Protein AF-A0A843JSG4-F1 (afdb_monomer_lite)

Structure (mmCIF, N/CA/C/O backbone):
data_AF-A0A843JSG4-F1
#
_entry.id   AF-A0A843JSG4-F1
#
loop_
_atom_site.group_PDB
_atom_site.id
_atom_site.type_symbol
_atom_site.label_atom_id
_atom_site.label_alt_id
_atom_site.label_comp_id
_atom_site.label_asym_id
_atom_site.label_entity_id
_atom_site.label_seq_id
_atom_site.pdbx_PDB_ins_code
_atom_site.Cartn_x
_atom_site.Cartn_y
_atom_site.Cartn_z
_atom_site.occupancy
_atom_site.B_iso_or_equiv
_atom_site.auth_seq_id
_atom_site.auth_comp_id
_atom_site.auth_asym_id
_atom_site.auth_atom_id
_atom_site.pdbx_PDB_model_num
ATOM 1 N N . ASN A 1 1 ? -14.364 -2.408 9.486 1.00 87.88 1 ASN A N 1
ATOM 2 C CA . ASN A 1 1 ? -15.100 -3.251 10.463 1.00 87.88 1 ASN A CA 1
ATOM 3 C C . ASN A 1 1 ? -14.179 -4.152 11.276 1.00 87.88 1 ASN A C 1
ATOM 5 O O . ASN A 1 1 ? -14.191 -4.016 12.490 1.00 87.88 1 ASN A O 1
ATOM 9 N N . ARG A 1 2 ? -13.337 -4.998 10.660 1.00 94.56 2 ARG A N 1
ATOM 10 C CA . ARG A 1 2 ? -12.428 -5.898 11.400 1.00 94.56 2 ARG A CA 1
ATOM 11 C C . ARG A 1 2 ? -11.537 -5.178 12.419 1.00 94.56 2 ARG A C 1
ATOM 13 O O . ARG A 1 2 ? -11.583 -5.525 13.589 1.00 94.56 2 ARG A O 1
ATOM 20 N N . LEU A 1 3 ? -10.823 -4.133 11.994 1.00 94.75 3 LEU A N 1
ATOM 21 C CA . LEU A 1 3 ? -9.970 -3.338 12.887 1.00 94.75 3 LEU A CA 1
ATOM 22 C C . LEU A 1 3 ? -10.734 -2.616 13.992 1.00 94.75 3 LEU A C 1
ATOM 24 O O . LEU A 1 3 ? -10.137 -2.314 15.008 1.00 94.75 3 LEU A O 1
ATOM 28 N N . ILE A 1 4 ? -12.030 -2.341 13.810 1.00 93.25 4 ILE A N 1
ATOM 29 C CA . ILE A 1 4 ? -12.865 -1.686 14.827 1.00 93.25 4 ILE A CA 1
ATOM 30 C C . ILE A 1 4 ? -13.202 -2.679 15.939 1.00 93.25 4 ILE A C 1
ATOM 32 O O . ILE A 1 4 ? -13.090 -2.327 17.108 1.00 93.25 4 ILE A O 1
ATOM 36 N N . GLN A 1 5 ? -13.560 -3.909 15.566 1.00 93.06 5 GLN A N 1
ATOM 37 C CA . GLN A 1 5 ? -13.905 -4.993 16.490 1.00 93.06 5 GLN A CA 1
ATOM 38 C C . GLN A 1 5 ? -12.673 -5.596 17.174 1.00 93.06 5 GLN A C 1
ATOM 40 O O . GLN A 1 5 ? -12.735 -5.956 18.341 1.00 93.06 5 GLN A O 1
ATOM 45 N N . ASN A 1 6 ? -11.561 -5.713 16.447 1.00 93.88 6 ASN A N 1
ATOM 46 C CA . ASN A 1 6 ? -10.300 -6.243 16.950 1.00 93.88 6 ASN A CA 1
ATOM 47 C C . ASN A 1 6 ? -9.134 -5.412 16.372 1.00 93.88 6 ASN A C 1
ATOM 49 O O . ASN A 1 6 ? -8.716 -5.676 15.238 1.00 93.88 6 ASN A O 1
ATOM 53 N N . PRO A 1 7 ? -8.635 -4.398 17.107 1.00 92.62 7 PRO A N 1
ATOM 54 C CA . PRO A 1 7 ? -7.538 -3.548 16.639 1.00 92.62 7 PRO A CA 1
ATOM 55 C C . PRO A 1 7 ? -6.229 -4.307 16.402 1.00 92.62 7 PRO A C 1
ATOM 57 O O . PRO A 1 7 ? -5.524 -4.000 15.448 1.00 92.62 7 PRO A O 1
ATOM 60 N N . GLU A 1 8 ? -5.954 -5.354 17.177 1.00 93.06 8 GLU A N 1
ATOM 61 C CA . GLU A 1 8 ? -4.739 -6.177 17.065 1.00 93.06 8 GLU A CA 1
ATOM 62 C C . GLU A 1 8 ? -4.847 -7.256 15.969 1.00 93.06 8 GLU A C 1
ATOM 64 O O . GLU A 1 8 ? -4.046 -8.194 15.880 1.00 93.06 8 GLU A O 1
ATOM 69 N N . SER A 1 9 ? -5.881 -7.183 15.124 1.00 95.19 9 SER A N 1
ATOM 70 C CA . SER A 1 9 ? -6.133 -8.212 14.129 1.00 95.19 9 SER A CA 1
ATOM 71 C C . SER A 1 9 ? -5.041 -8.250 13.063 1.00 95.19 9 SER A C 1
ATOM 73 O O . SER A 1 9 ? -5.006 -7.430 12.152 1.00 95.19 9 SER A O 1
ATOM 75 N N . ARG A 1 10 ? -4.271 -9.340 13.049 1.00 95.50 10 ARG A N 1
ATOM 76 C CA . ARG A 1 10 ? -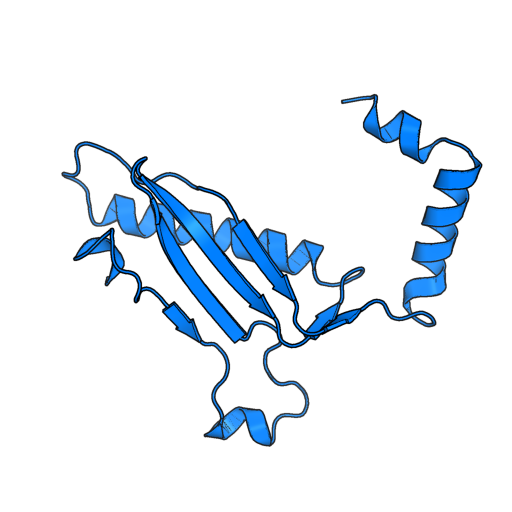3.352 -9.684 11.947 1.00 95.50 10 ARG A CA 1
ATOM 77 C C . ARG A 1 10 ? -4.053 -10.080 10.634 1.00 95.50 10 ARG A C 1
ATOM 79 O O . ARG A 1 10 ? -3.394 -10.470 9.683 1.00 95.50 10 ARG A O 1
ATOM 86 N N . ARG A 1 11 ? -5.391 -10.015 10.581 1.00 96.75 11 ARG A N 1
ATOM 87 C CA . ARG A 1 11 ? -6.234 -10.463 9.453 1.00 96.75 11 ARG A CA 1
ATOM 88 C C . ARG A 1 11 ? -6.974 -9.316 8.759 1.00 96.75 11 ARG A C 1
ATOM 90 O O . ARG A 1 11 ? -7.891 -9.566 7.978 1.00 96.75 11 ARG A O 1
ATOM 97 N N . ALA A 1 12 ? -6.648 -8.063 9.072 1.00 97.81 12 ALA A N 1
ATOM 98 C CA . ALA A 1 12 ? -7.155 -6.899 8.347 1.00 97.81 12 ALA A CA 1
ATOM 99 C C . ALA A 1 12 ? -6.404 -6.741 7.019 1.00 97.81 12 ALA A C 1
ATOM 101 O O . ALA A 1 12 ? -5.562 -5.867 6.861 1.00 97.81 12 ALA A O 1
ATOM 102 N N . ILE A 1 13 ? -6.701 -7.655 6.099 1.00 97.81 13 ILE A N 1
ATOM 103 C CA . ILE A 1 13 ? -6.060 -7.788 4.795 1.00 97.81 13 ILE A CA 1
ATOM 104 C C . ILE A 1 13 ? -7.127 -7.599 3.717 1.00 97.81 13 ILE A C 1
ATOM 106 O O . ILE A 1 13 ? -8.243 -8.105 3.853 1.00 97.81 13 ILE A O 1
ATOM 110 N N . SER A 1 14 ? -6.766 -6.889 2.656 1.00 97.38 14 SER A N 1
ATOM 111 C CA . SER A 1 14 ? -7.509 -6.799 1.405 1.00 97.38 14 SER A CA 1
ATOM 112 C C . SER A 1 14 ? -6.612 -7.255 0.265 1.00 97.38 14 SER A C 1
ATOM 114 O O . SER A 1 14 ? -5.420 -6.952 0.257 1.00 97.38 14 SER A O 1
ATOM 116 N N . ILE A 1 15 ? -7.194 -7.956 -0.700 1.00 97.62 15 ILE A N 1
ATOM 117 C CA . ILE A 1 15 ? -6.524 -8.345 -1.939 1.00 97.62 15 ILE A CA 1
ATOM 118 C C . ILE A 1 15 ? -7.241 -7.702 -3.116 1.00 97.62 15 ILE A C 1
ATOM 120 O O . ILE A 1 15 ? -8.454 -7.499 -3.075 1.00 97.62 15 ILE A O 1
ATOM 124 N N . THR A 1 16 ? -6.477 -7.362 -4.138 1.00 96.75 16 THR A N 1
ATOM 125 C CA . THR A 1 16 ? -6.973 -6.829 -5.415 1.00 96.75 16 THR A CA 1
ATOM 126 C C . THR A 1 16 ? -6.949 -7.890 -6.504 1.00 96.75 16 THR A C 1
ATOM 128 O O . THR A 1 16 ? -7.755 -7.815 -7.418 1.00 96.75 16 THR A O 1
ATOM 131 N N . TRP A 1 17 ? -6.061 -8.883 -6.389 1.00 94.56 17 TRP A N 1
ATOM 132 C CA . TRP A 1 17 ? -5.983 -10.001 -7.322 1.00 94.56 17 TRP A CA 1
ATOM 133 C C . TRP A 1 17 ? -7.198 -10.921 -7.190 1.00 94.56 17 TRP A C 1
ATOM 135 O O . TRP A 1 17 ? -7.435 -11.513 -6.131 1.00 94.56 17 TRP A O 1
ATOM 145 N N . PHE A 1 18 ? -7.928 -11.084 -8.285 1.00 95.50 18 PHE A N 1
ATOM 146 C CA . PHE A 1 18 ? -9.054 -11.988 -8.414 1.00 95.50 18 PHE A CA 1
ATOM 147 C C . PHE A 1 18 ? -8.804 -12.987 -9.557 1.00 95.50 18 PHE A C 1
ATOM 149 O O . PHE A 1 18 ? -9.100 -12.690 -10.714 1.00 95.50 18 PHE A O 1
ATOM 156 N N . PRO A 1 19 ? -8.310 -14.209 -9.256 1.00 94.19 19 PRO A N 1
ATOM 157 C CA . PRO A 1 19 ? -7.830 -15.152 -10.272 1.00 94.19 19 PRO A CA 1
ATOM 158 C C . PRO A 1 19 ? -8.823 -15.457 -11.398 1.00 94.19 19 PRO A C 1
ATOM 160 O O . PRO A 1 19 ? -8.421 -15.635 -12.540 1.00 94.19 19 PRO A O 1
ATOM 163 N N . VAL A 1 20 ? -10.121 -15.515 -11.082 1.00 95.25 20 VAL A N 1
ATOM 164 C CA . VAL A 1 20 ? -11.173 -15.849 -12.056 1.00 95.25 20 VAL A CA 1
ATOM 165 C C . VAL A 1 20 ? -11.282 -14.795 -13.164 1.00 95.25 20 VAL A C 1
ATOM 167 O O . VAL A 1 20 ? -11.677 -15.135 -14.273 1.00 95.25 20 VAL A O 1
ATOM 170 N N . GLN A 1 21 ? -10.937 -13.537 -12.877 1.00 92.88 21 GLN A N 1
ATOM 171 C CA . GLN A 1 21 ? -10.975 -12.435 -13.844 1.00 92.88 21 GLN A CA 1
ATOM 172 C C . GLN A 1 21 ? -9.578 -12.079 -14.359 1.00 92.88 21 GLN A C 1
ATOM 174 O O . GLN A 1 21 ? -9.384 -11.895 -15.557 1.00 92.88 21 GLN A O 1
ATOM 179 N N . ASP A 1 22 ? -8.594 -12.026 -13.465 1.00 95.38 22 ASP A N 1
ATOM 180 C CA . ASP A 1 22 ? -7.297 -11.419 -13.760 1.00 95.38 22 ASP A CA 1
ATOM 181 C C . ASP A 1 22 ? -6.341 -12.329 -14.543 1.00 95.38 22 ASP A C 1
ATOM 183 O O . ASP A 1 22 ? -5.387 -11.836 -15.139 1.00 95.38 22 ASP A O 1
ATOM 187 N N . ILE A 1 23 ? -6.578 -13.648 -14.587 1.00 94.12 23 ILE A N 1
ATOM 188 C CA . ILE A 1 23 ? -5.741 -14.582 -15.368 1.00 94.12 23 ILE A CA 1
ATOM 189 C C . ILE A 1 23 ? -5.803 -14.283 -16.871 1.00 94.12 23 ILE A C 1
ATOM 191 O O . ILE A 1 23 ? -4.827 -14.513 -17.581 1.00 94.12 23 ILE A O 1
ATOM 195 N N . THR A 1 24 ? -6.941 -13.791 -17.357 1.00 94.31 24 THR A N 1
ATOM 196 C CA . THR A 1 24 ? -7.158 -13.473 -18.775 1.00 94.31 24 THR A CA 1
ATOM 197 C C . THR A 1 24 ? -7.130 -11.974 -19.056 1.00 94.31 24 THR A C 1
ATOM 199 O O . THR A 1 24 ? -7.435 -11.568 -20.172 1.00 94.31 24 THR A O 1
ATOM 202 N N . ALA A 1 25 ? -6.835 -11.148 -18.050 1.00 92.94 25 ALA A N 1
ATOM 203 C CA . ALA A 1 25 ? -6.773 -9.705 -18.214 1.00 92.94 25 ALA A CA 1
ATOM 204 C C . ALA A 1 25 ? -5.443 -9.296 -18.859 1.00 92.94 25 ALA A C 1
ATOM 206 O O . ALA A 1 25 ? -4.383 -9.764 -18.442 1.00 92.94 25 ALA A O 1
ATOM 207 N N . ASP A 1 26 ? -5.500 -8.374 -19.821 1.00 94.25 26 ASP A N 1
ATOM 208 C CA . ASP A 1 26 ? -4.298 -7.780 -20.421 1.00 94.25 26 ASP A CA 1
ATOM 209 C C . ASP A 1 26 ? -3.493 -6.987 -19.378 1.00 94.25 26 ASP A C 1
ATOM 211 O O . ASP A 1 26 ? -2.263 -7.032 -19.343 1.00 94.25 26 ASP A O 1
ATOM 215 N N . GLU A 1 27 ? -4.202 -6.306 -18.472 1.00 92.88 27 GLU A N 1
ATOM 216 C CA . GLU A 1 27 ? -3.625 -5.481 -17.411 1.00 92.88 27 GLU A CA 1
ATOM 217 C C . GLU A 1 27 ? -4.167 -5.889 -16.033 1.00 92.88 27 GLU A C 1
ATOM 219 O O . GLU A 1 27 ? -5.053 -5.236 -15.477 1.00 92.88 27 GLU A O 1
ATOM 224 N N . PRO A 1 28 ? -3.642 -6.972 -15.436 1.00 95.25 28 PRO A N 1
ATOM 225 C CA . PRO A 1 28 ? -4.026 -7.336 -14.084 1.00 95.25 28 PRO A CA 1
ATOM 226 C C . PRO A 1 28 ? -3.583 -6.275 -13.063 1.00 95.25 28 PRO A C 1
ATOM 228 O O . PRO A 1 28 ? -2.617 -5.544 -13.309 1.00 95.25 28 PRO A O 1
ATOM 231 N N . PRO A 1 29 ? -4.144 -6.242 -11.843 1.00 96.69 29 PRO A N 1
ATOM 232 C CA . PRO A 1 29 ? -3.760 -5.244 -10.848 1.00 96.69 29 PRO A CA 1
ATOM 233 C C . PRO A 1 29 ? -2.273 -5.364 -10.476 1.00 96.69 29 PRO A C 1
ATOM 235 O O . PRO A 1 29 ? -1.757 -6.466 -10.317 1.00 96.69 29 PRO A O 1
ATOM 238 N N . CYS A 1 30 ? -1.553 -4.245 -10.350 1.00 97.69 30 CYS A N 1
ATOM 239 C CA . CYS A 1 30 ? -0.141 -4.240 -9.930 1.00 97.69 30 CYS A CA 1
ATOM 240 C C . CYS A 1 30 ? 0.011 -4.357 -8.408 1.00 97.69 30 CYS A C 1
ATOM 242 O O . CYS A 1 30 ? 0.797 -5.173 -7.922 1.00 97.69 30 CYS A O 1
ATOM 244 N N . LEU A 1 31 ? -0.772 -3.581 -7.653 1.00 98.19 31 LEU A N 1
ATOM 245 C CA . LEU A 1 31 ? -0.995 -3.798 -6.222 1.00 98.19 31 LEU A CA 1
ATOM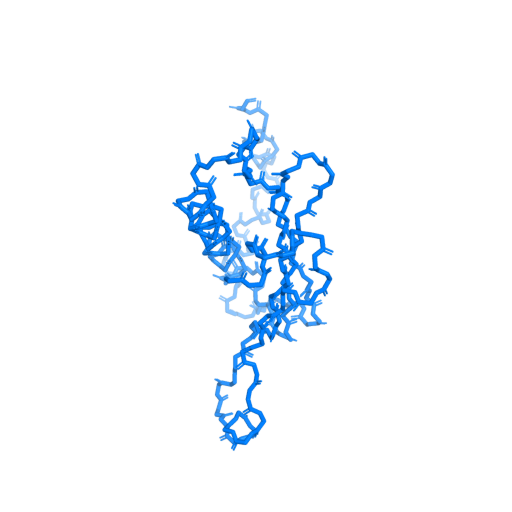 246 C C . LEU A 1 31 ? -1.720 -5.134 -6.064 1.00 98.19 31 LEU A C 1
ATOM 248 O O . LEU A 1 31 ? -2.623 -5.410 -6.845 1.00 98.19 31 LEU A O 1
ATOM 252 N N . GLN A 1 32 ? -1.321 -5.970 -5.112 1.00 97.88 32 GLN A N 1
ATOM 253 C CA . GLN A 1 32 ? -1.877 -7.314 -4.894 1.00 97.88 32 GLN A CA 1
ATOM 254 C C . GLN A 1 32 ? -2.536 -7.454 -3.531 1.00 97.88 32 GLN A C 1
ATOM 256 O O . GLN A 1 32 ? -3.591 -8.072 -3.401 1.00 97.88 32 GLN A O 1
ATOM 261 N N . LEU A 1 33 ? -1.889 -6.894 -2.511 1.00 98.06 33 LEU A N 1
ATOM 262 C CA . LEU A 1 33 ? -2.281 -7.048 -1.122 1.00 98.06 33 LEU A CA 1
ATOM 263 C C . LEU A 1 33 ? -2.076 -5.734 -0.385 1.00 98.06 33 LEU A C 1
ATOM 265 O O . LEU A 1 33 ? -1.056 -5.074 -0.563 1.00 98.06 33 LEU A O 1
ATOM 269 N N . VAL A 1 34 ? -3.036 -5.406 0.471 1.00 98.38 34 VAL A N 1
ATOM 270 C CA . VAL A 1 34 ? -2.961 -4.327 1.451 1.00 98.38 34 VAL A CA 1
ATOM 271 C C . VAL A 1 34 ? -3.301 -4.912 2.813 1.00 98.38 34 VAL A C 1
ATOM 273 O O . VAL A 1 34 ? -4.405 -5.417 3.018 1.00 98.38 34 VAL A O 1
ATOM 276 N N . GLN A 1 35 ? -2.372 -4.845 3.756 1.00 98.50 35 GLN A N 1
ATOM 277 C CA . GLN A 1 35 ? -2.593 -5.221 5.145 1.00 98.50 35 GLN A CA 1
ATOM 278 C C . GLN A 1 35 ? -2.529 -3.986 6.029 1.00 98.50 35 GLN A C 1
ATOM 280 O O . GLN A 1 35 ? -1.602 -3.187 5.947 1.00 98.50 35 GLN A O 1
ATOM 285 N N . CYS A 1 36 ? -3.507 -3.865 6.914 1.00 98.44 36 CYS A N 1
ATOM 286 C CA . CYS A 1 36 ? -3.553 -2.829 7.925 1.00 98.44 36 CYS A CA 1
ATOM 287 C C . CYS A 1 36 ? -3.224 -3.431 9.296 1.00 98.44 36 CYS A C 1
ATOM 289 O O . CYS A 1 36 ? -3.826 -4.434 9.688 1.00 98.44 36 CYS A O 1
ATOM 291 N N . VAL A 1 37 ? -2.322 -2.803 10.046 1.00 98.12 37 VAL A N 1
ATOM 292 C CA . VAL A 1 37 ? -1.943 -3.228 11.402 1.00 98.12 37 VAL 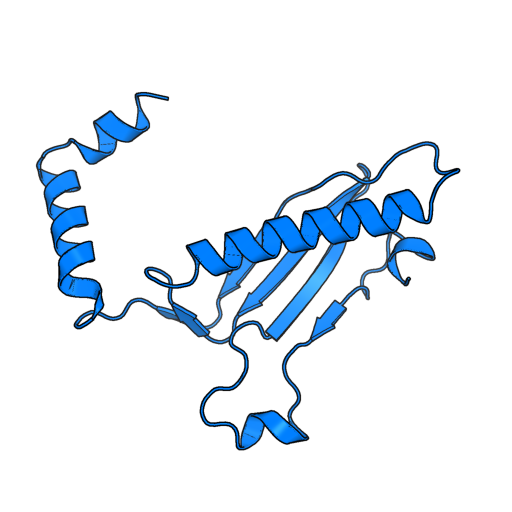A CA 1
ATOM 293 C C . VAL A 1 37 ? -1.959 -2.016 12.318 1.00 98.12 37 VAL A C 1
ATOM 295 O O . VAL A 1 37 ? -1.261 -1.048 12.047 1.00 98.12 37 VAL A O 1
ATOM 298 N N . ILE A 1 38 ? -2.732 -2.060 13.403 1.00 97.56 38 ILE A N 1
ATOM 299 C CA . ILE A 1 38 ? -2.631 -1.048 14.460 1.00 97.56 38 ILE A CA 1
ATOM 300 C C . ILE A 1 38 ? -1.569 -1.527 15.449 1.00 97.56 38 ILE A C 1
ATOM 302 O O . ILE A 1 38 ? -1.660 -2.654 15.938 1.00 97.56 38 ILE A O 1
ATOM 306 N N . ASP A 1 39 ? -0.546 -0.711 15.696 1.00 95.81 39 ASP A N 1
ATOM 307 C CA . ASP A 1 39 ? 0.483 -1.028 16.686 1.00 95.81 39 ASP A CA 1
ATOM 308 C C . ASP A 1 39 ? 0.059 -0.655 18.118 1.00 95.81 39 ASP A C 1
ATOM 310 O O . ASP A 1 39 ? -0.998 -0.073 18.362 1.00 95.81 39 ASP A O 1
ATOM 314 N N . LYS A 1 40 ? 0.916 -0.990 19.087 1.00 93.81 40 LYS A N 1
ATOM 315 C CA . LYS A 1 40 ? 0.693 -0.713 20.513 1.00 93.81 40 LYS A CA 1
ATOM 316 C C . LYS A 1 40 ? 0.600 0.779 20.869 1.00 93.81 40 LYS A C 1
ATOM 318 O O . LYS A 1 40 ? 0.193 1.092 21.977 1.00 93.81 40 LYS A O 1
ATOM 323 N N . ASN A 1 41 ? 1.005 1.673 19.965 1.00 94.50 41 ASN A N 1
ATOM 324 C CA . ASN A 1 41 ? 0.954 3.124 20.140 1.00 94.50 41 ASN A CA 1
ATOM 325 C C . ASN A 1 41 ? -0.257 3.736 19.406 1.00 94.50 41 ASN A C 1
ATOM 327 O O . ASN A 1 41 ? -0.296 4.942 19.185 1.00 94.50 41 ASN A O 1
ATOM 331 N N . ASN A 1 42 ? -1.230 2.914 18.992 1.00 95.12 42 ASN A N 1
ATOM 332 C CA . ASN A 1 42 ? -2.401 3.332 18.222 1.00 95.12 42 ASN A CA 1
ATOM 333 C C . ASN A 1 42 ? -2.066 3.953 16.853 1.00 95.12 42 ASN A C 1
ATOM 335 O O . ASN A 1 42 ? -2.834 4.755 16.318 1.00 95.12 42 ASN A O 1
ATOM 339 N N . HIS A 1 43 ? -0.969 3.533 16.221 1.00 97.44 43 HIS A N 1
ATOM 340 C CA . HIS A 1 43 ? -0.674 3.920 14.845 1.00 97.44 43 HIS A CA 1
ATOM 341 C C . HIS A 1 43 ? -1.174 2.862 13.861 1.00 97.44 43 HIS A C 1
ATOM 343 O O . HIS A 1 43 ? -0.820 1.687 13.962 1.00 97.44 43 HIS A O 1
ATOM 349 N N . LEU A 1 44 ? -1.981 3.269 12.879 1.00 98.25 44 LEU A N 1
ATOM 350 C CA . LEU A 1 44 ? -2.361 2.412 11.760 1.00 98.25 44 LEU A CA 1
ATOM 351 C C . LEU A 1 44 ? -1.214 2.361 10.755 1.00 98.25 44 LEU A C 1
ATOM 353 O O . LEU A 1 44 ? -0.980 3.336 10.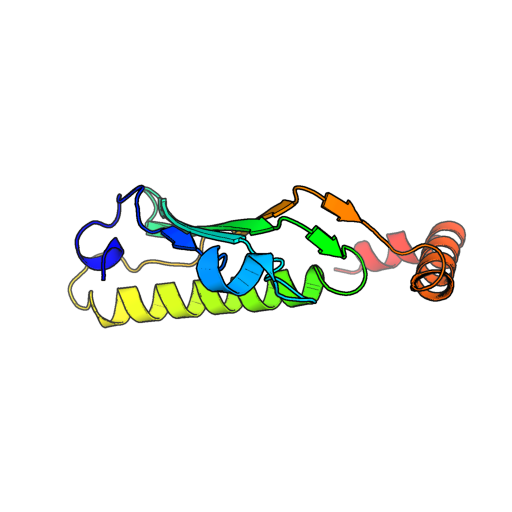049 1.00 98.25 44 LEU A O 1
ATOM 357 N N . ASN A 1 45 ? -0.555 1.220 10.648 1.00 98.56 45 ASN A N 1
ATOM 358 C CA . ASN A 1 45 ? 0.482 0.934 9.668 1.00 98.56 45 ASN A CA 1
ATOM 359 C C . ASN A 1 45 ? -0.113 0.202 8.458 1.00 98.56 45 ASN A C 1
ATOM 361 O O . ASN A 1 45 ? -1.043 -0.602 8.608 1.00 98.56 45 ASN A O 1
ATOM 365 N N . LEU A 1 46 ? 0.413 0.481 7.264 1.00 98.50 46 LEU A N 1
ATOM 366 C CA . LEU A 1 46 ? -0.053 -0.115 6.011 1.00 98.50 46 LEU A CA 1
ATOM 367 C C . LEU A 1 46 ? 1.090 -0.862 5.317 1.00 98.50 46 LEU A C 1
ATOM 369 O O . LEU A 1 46 ? 2.104 -0.253 4.995 1.00 98.50 46 LEU A O 1
ATOM 373 N N . ILE A 1 47 ? 0.907 -2.154 5.047 1.00 98.69 47 ILE A N 1
ATOM 374 C CA . ILE A 1 47 ? 1.831 -2.979 4.258 1.00 98.69 47 ILE A CA 1
ATOM 375 C C . ILE A 1 47 ? 1.172 -3.251 2.911 1.00 98.69 47 ILE A C 1
ATOM 377 O O . ILE A 1 47 ? 0.079 -3.816 2.860 1.00 98.69 47 ILE A O 1
ATOM 381 N N . CYS A 1 48 ? 1.829 -2.873 1.821 1.00 98.62 48 CYS A N 1
ATOM 382 C CA . CYS A 1 48 ? 1.317 -3.042 0.465 1.00 98.62 48 CYS A CA 1
ATOM 383 C C . CYS A 1 48 ? 2.279 -3.880 -0.373 1.00 98.62 48 CYS A C 1
ATOM 385 O O . CYS A 1 48 ? 3.464 -3.569 -0.431 1.00 98.62 48 CYS A O 1
ATOM 387 N N . VAL A 1 49 ? 1.782 -4.911 -1.057 1.00 98.62 49 VAL A N 1
ATOM 388 C CA . VAL A 1 49 ? 2.595 -5.775 -1.929 1.00 98.62 49 VAL A CA 1
ATOM 389 C C . VAL A 1 49 ? 2.238 -5.520 -3.385 1.00 98.62 49 VAL A C 1
ATOM 391 O O . VAL A 1 49 ? 1.074 -5.639 -3.763 1.00 98.62 49 VAL A O 1
ATOM 394 N N . PHE A 1 50 ? 3.240 -5.224 -4.207 1.00 98.62 50 PHE A N 1
ATOM 395 C CA . PHE A 1 50 ? 3.121 -5.036 -5.648 1.00 98.62 50 PHE A CA 1
ATOM 396 C C . PHE A 1 50 ? 3.804 -6.186 -6.394 1.00 98.62 50 PHE A C 1
ATOM 398 O O . PHE A 1 50 ? 4.978 -6.472 -6.150 1.00 98.62 50 PHE A O 1
ATOM 405 N N . ARG A 1 51 ? 3.105 -6.824 -7.344 1.00 97.62 51 ARG A N 1
ATOM 406 C CA . ARG A 1 51 ? 3.713 -7.843 -8.227 1.00 97.62 51 ARG A CA 1
ATOM 407 C C . ARG A 1 51 ? 4.659 -7.226 -9.258 1.00 97.62 51 ARG A C 1
ATOM 409 O O . ARG A 1 51 ? 5.659 -7.831 -9.621 1.00 97.62 51 ARG A O 1
ATOM 416 N N . SER A 1 52 ? 4.336 -6.015 -9.701 1.00 97.19 52 SER A N 1
ATOM 417 C CA . SER A 1 52 ? 5.058 -5.228 -10.695 1.00 97.19 52 SER A CA 1
ATOM 418 C C . SER A 1 52 ? 4.956 -3.765 -10.285 1.00 97.19 52 SER A C 1
ATOM 420 O O . SER A 1 52 ? 3.861 -3.301 -9.962 1.00 97.19 52 SER A O 1
ATOM 422 N N . ASN A 1 53 ? 6.083 -3.065 -10.213 1.00 97.62 53 ASN A N 1
ATOM 423 C CA . ASN A 1 53 ? 6.140 -1.697 -9.719 1.00 97.62 53 ASN A CA 1
ATOM 424 C C . ASN A 1 53 ? 7.112 -0.863 -10.559 1.00 97.62 53 ASN A C 1
ATOM 426 O O . ASN A 1 53 ? 8.331 -1.027 -10.471 1.00 97.62 53 ASN A O 1
ATOM 430 N N . ASP A 1 54 ? 6.538 0.011 -11.378 1.00 96.94 54 ASP A N 1
ATOM 431 C CA . ASP A 1 54 ? 7.261 1.018 -12.144 1.00 96.94 54 ASP A CA 1
ATOM 432 C C . ASP A 1 54 ? 7.736 2.120 -11.193 1.00 96.94 54 ASP A C 1
ATOM 434 O O . ASP A 1 54 ? 6.954 2.939 -10.701 1.00 96.94 54 ASP A O 1
ATOM 438 N N . MET A 1 55 ? 9.032 2.096 -10.902 1.00 96.25 55 MET A N 1
ATOM 439 C CA . MET A 1 55 ? 9.626 2.890 -9.835 1.00 96.25 55 MET A CA 1
ATOM 440 C C . MET A 1 55 ? 9.761 4.367 -10.186 1.00 96.25 55 MET A C 1
ATOM 442 O O . MET A 1 55 ? 9.768 5.192 -9.272 1.00 96.25 55 MET A O 1
ATOM 446 N N . LEU A 1 56 ? 9.870 4.706 -11.473 1.00 94.06 56 LEU A N 1
ATOM 447 C CA . LEU A 1 56 ? 10.096 6.088 -11.879 1.00 94.06 56 LEU A CA 1
ATOM 448 C C . LEU A 1 56 ? 8.783 6.827 -12.111 1.00 94.06 56 LEU A C 1
ATOM 450 O O . LEU A 1 56 ? 8.595 7.922 -11.583 1.00 94.06 56 LEU A O 1
ATOM 454 N N . SER A 1 57 ? 7.869 6.231 -12.874 1.00 92.88 57 SER A N 1
ATOM 455 C CA . SER A 1 57 ? 6.667 6.938 -13.320 1.00 92.88 57 SER A CA 1
ATOM 456 C C . SER A 1 57 ? 5.451 6.679 -12.431 1.00 92.88 57 SER A C 1
ATOM 458 O O . SER A 1 57 ? 4.596 7.555 -12.325 1.00 92.88 57 SER A O 1
ATOM 460 N N . ALA A 1 58 ? 5.361 5.518 -11.766 1.00 95.94 58 ALA A N 1
ATOM 461 C CA . ALA A 1 58 ? 4.141 5.118 -11.055 1.00 95.94 58 ALA A CA 1
ATOM 462 C C . ALA A 1 58 ? 4.283 5.065 -9.528 1.00 95.94 58 ALA A C 1
ATOM 464 O O . ALA A 1 58 ? 3.366 5.474 -8.813 1.00 95.94 58 ALA A O 1
ATOM 465 N N . TRP A 1 59 ? 5.408 4.574 -8.995 1.00 97.44 59 TRP A N 1
ATOM 466 C CA . TRP A 1 59 ? 5.543 4.289 -7.560 1.00 97.44 59 TRP A CA 1
ATOM 467 C C . TRP A 1 59 ? 5.244 5.503 -6.676 1.00 97.44 59 TRP A C 1
ATOM 469 O O . TRP A 1 59 ? 4.516 5.368 -5.694 1.00 97.44 59 TRP A O 1
ATOM 479 N N . GLY A 1 60 ? 5.727 6.694 -7.045 1.00 97.19 60 GLY A N 1
ATOM 480 C CA . GLY A 1 60 ? 5.463 7.916 -6.279 1.00 97.19 60 GLY A CA 1
ATOM 481 C C . GLY A 1 60 ? 3.969 8.245 -6.176 1.00 97.19 60 GLY A C 1
ATOM 482 O O . GLY A 1 60 ? 3.473 8.559 -5.093 1.00 97.19 60 GLY A O 1
ATOM 483 N N . GLN A 1 61 ? 3.228 8.109 -7.280 1.00 97.62 61 GLN A N 1
ATOM 484 C CA . GLN A 1 61 ? 1.777 8.323 -7.309 1.00 97.62 61 GLN A CA 1
ATOM 485 C C . GLN A 1 61 ? 1.038 7.244 -6.509 1.00 97.62 61 GLN A C 1
ATOM 487 O O . GLN A 1 61 ? 0.139 7.556 -5.725 1.00 97.62 61 GLN A O 1
ATOM 492 N N . ASN A 1 62 ? 1.464 5.985 -6.642 1.00 97.88 62 ASN A N 1
ATOM 493 C CA . ASN A 1 62 ? 0.911 4.864 -5.886 1.00 97.88 62 ASN A CA 1
ATOM 494 C C . ASN A 1 62 ? 1.110 5.051 -4.375 1.00 97.88 62 ASN A C 1
ATOM 496 O O . ASN A 1 62 ? 0.159 4.908 -3.608 1.00 97.88 62 ASN A O 1
ATOM 500 N N . ALA A 1 63 ? 2.316 5.420 -3.936 1.00 98.12 63 ALA A N 1
ATOM 501 C CA . ALA A 1 63 ? 2.626 5.674 -2.531 1.00 98.12 63 ALA A CA 1
ATOM 502 C C . ALA A 1 63 ? 1.801 6.844 -1.972 1.00 98.12 63 ALA A C 1
ATOM 504 O O . ALA A 1 63 ? 1.262 6.750 -0.869 1.00 98.12 63 ALA A O 1
ATOM 505 N N . TYR A 1 64 ? 1.629 7.914 -2.754 1.00 98.25 64 TYR A N 1
ATOM 506 C CA . TYR A 1 64 ? 0.771 9.038 -2.381 1.00 98.25 64 TYR A CA 1
ATOM 507 C C . TYR A 1 64 ? -0.692 8.609 -2.195 1.00 98.25 64 TYR A C 1
ATOM 509 O O . TYR A 1 64 ? -1.310 8.923 -1.176 1.00 98.25 64 TYR A O 1
ATOM 517 N N . GLY A 1 65 ? -1.238 7.840 -3.141 1.00 98.38 65 GLY A N 1
ATOM 518 C CA . GLY A 1 65 ? -2.594 7.297 -3.042 1.00 98.38 65 GLY A CA 1
ATOM 519 C C . GLY A 1 65 ? -2.776 6.390 -1.822 1.00 98.38 65 GLY A C 1
ATOM 520 O O . GLY A 1 65 ? -3.761 6.517 -1.094 1.00 98.38 65 GLY A O 1
ATOM 521 N N . LEU A 1 66 ? -1.798 5.526 -1.541 1.00 98.56 66 LEU A N 1
ATOM 522 C CA . LEU A 1 66 ? -1.808 4.642 -0.374 1.00 98.56 66 LEU A CA 1
ATOM 523 C C . LEU A 1 66 ? -1.738 5.409 0.954 1.00 98.56 66 LEU A C 1
ATOM 525 O O . LEU A 1 66 ? -2.435 5.041 1.899 1.00 98.56 66 LEU A O 1
ATOM 529 N N . ALA A 1 67 ? -0.971 6.498 1.027 1.00 98.38 67 ALA A N 1
ATOM 530 C CA . ALA A 1 67 ? -0.925 7.355 2.213 1.00 98.38 67 ALA A CA 1
ATOM 531 C C . ALA A 1 67 ? -2.286 8.023 2.492 1.00 98.38 67 ALA A C 1
ATOM 533 O O . ALA A 1 67 ? -2.730 8.104 3.642 1.00 98.38 67 ALA A O 1
ATOM 534 N N . HIS A 1 68 ? -3.001 8.449 1.446 1.00 98.50 68 HIS A N 1
ATOM 535 C CA . HIS A 1 68 ? -4.369 8.965 1.586 1.00 98.50 68 HIS A CA 1
ATOM 536 C C . HIS A 1 68 ? -5.375 7.877 1.948 1.00 98.50 68 HIS A C 1
ATOM 538 O O . HIS A 1 68 ? -6.242 8.106 2.790 1.00 98.50 68 HIS A O 1
ATOM 544 N N . LEU A 1 69 ? -5.235 6.673 1.389 1.00 98.44 69 LEU A N 1
ATOM 545 C CA . LEU A 1 69 ? -6.044 5.523 1.791 1.00 98.44 69 LEU A CA 1
ATOM 546 C C . LEU A 1 69 ? -5.847 5.203 3.280 1.00 98.44 69 LEU A C 1
ATOM 548 O O . LEU A 1 69 ? -6.822 5.013 4.004 1.00 98.44 69 LEU A O 1
ATOM 552 N N . GLN A 1 70 ? -4.603 5.194 3.758 1.00 98.50 70 GLN A N 1
ATOM 553 C CA . GLN A 1 70 ? -4.277 5.013 5.173 1.00 98.50 70 GLN A CA 1
ATOM 554 C C . GLN A 1 70 ? -4.956 6.085 6.035 1.00 98.50 70 GLN A C 1
ATOM 556 O O . GLN A 1 70 ? -5.583 5.752 7.042 1.00 98.50 70 GLN A O 1
ATOM 561 N N . LYS A 1 71 ? -4.895 7.358 5.612 1.00 98.31 71 LYS A N 1
ATOM 562 C CA . LYS A 1 71 ? -5.577 8.472 6.288 1.00 98.31 71 LYS A CA 1
ATOM 563 C C . LYS A 1 71 ? -7.074 8.213 6.410 1.00 98.31 71 LYS A C 1
ATOM 565 O O . LYS A 1 71 ? -7.629 8.266 7.506 1.00 98.31 71 LYS A O 1
ATOM 570 N N . PHE A 1 72 ? -7.701 7.880 5.286 1.00 98.25 72 PHE A N 1
ATOM 571 C CA . PHE A 1 72 ? -9.123 7.591 5.210 1.00 98.25 72 PHE A CA 1
ATOM 572 C C . PHE A 1 72 ? -9.510 6.443 6.151 1.00 98.25 72 PHE A C 1
ATOM 574 O O . PHE A 1 72 ? -10.483 6.552 6.895 1.00 98.25 72 PHE A O 1
ATOM 581 N N . ILE A 1 73 ? -8.732 5.357 6.192 1.00 97.56 73 ILE A N 1
ATOM 582 C CA . ILE A 1 73 ? -9.001 4.233 7.096 1.00 97.56 73 ILE A CA 1
ATOM 583 C C . ILE A 1 73 ? -8.913 4.675 8.567 1.00 97.56 73 I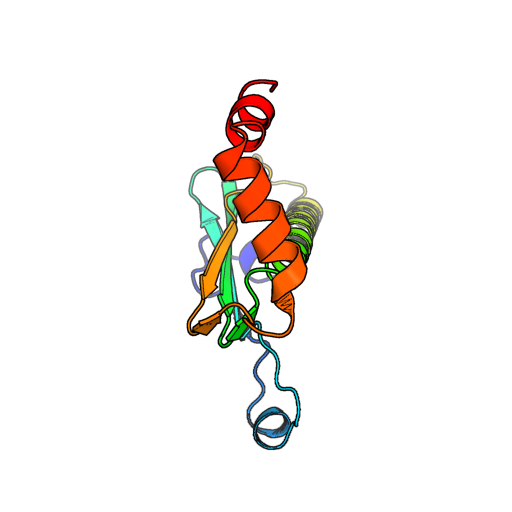LE A C 1
ATOM 585 O O . ILE A 1 73 ? -9.810 4.327 9.340 1.00 97.56 73 ILE A O 1
ATOM 589 N N . CYS A 1 74 ? -7.902 5.465 8.959 1.00 96.56 74 CYS A N 1
ATOM 590 C CA . CYS A 1 74 ? -7.810 6.028 10.315 1.00 96.56 74 CYS A CA 1
ATOM 591 C C . CYS A 1 74 ? -9.057 6.839 10.677 1.00 96.56 74 CYS A C 1
ATOM 593 O O . CYS A 1 74 ? -9.659 6.624 11.731 1.00 96.56 74 CYS A O 1
ATOM 595 N N . GLU A 1 75 ? -9.474 7.746 9.792 1.00 96.38 75 GLU A N 1
ATOM 596 C CA . GLU A 1 75 ? -10.662 8.580 9.985 1.00 96.38 75 GLU A CA 1
ATOM 597 C C . GLU A 1 75 ? -11.917 7.719 10.168 1.00 96.38 75 GLU A C 1
ATOM 599 O O . GLU A 1 75 ? -12.667 7.910 11.125 1.00 96.38 75 GLU A O 1
ATOM 604 N N . GLN A 1 76 ? -12.111 6.704 9.320 1.00 96.44 76 GLN A N 1
ATOM 605 C CA . GLN A 1 76 ? -13.251 5.791 9.420 1.00 96.44 76 GLN A CA 1
ATOM 606 C C . GLN A 1 76 ? -13.251 4.966 10.714 1.00 96.44 76 GLN A C 1
ATOM 608 O O . GLN A 1 76 ? -14.317 4.701 11.278 1.00 96.44 76 GLN A O 1
ATOM 613 N N . ILE A 1 77 ? -12.079 4.549 11.200 1.00 95.31 77 ILE A N 1
ATOM 614 C CA . ILE A 1 77 ? -11.953 3.844 12.482 1.00 95.31 77 ILE A CA 1
ATOM 615 C C . ILE A 1 77 ? -12.336 4.780 13.631 1.00 95.31 77 ILE A C 1
ATOM 617 O O . ILE A 1 77 ? -13.189 4.417 14.442 1.00 95.31 77 ILE A O 1
ATOM 621 N N . ASN A 1 78 ? -11.772 5.988 13.669 1.00 95.12 78 ASN A N 1
ATOM 622 C CA . ASN A 1 78 ? -12.024 6.967 14.728 1.00 95.12 78 ASN A CA 1
ATOM 623 C C . ASN A 1 78 ? -13.485 7.435 14.761 1.00 95.12 78 ASN A C 1
ATOM 625 O O . ASN A 1 78 ? -14.069 7.556 15.835 1.00 95.12 78 ASN A O 1
ATOM 629 N N . LEU A 1 79 ? -14.117 7.623 13.598 1.00 94.19 79 LEU A N 1
ATOM 630 C CA . LEU A 1 79 ? -15.538 7.975 13.503 1.00 94.19 79 LEU A CA 1
ATOM 631 C C . LEU A 1 79 ? -16.454 6.905 14.105 1.00 94.19 79 LEU A C 1
ATOM 633 O O . LEU A 1 79 ? -17.499 7.234 14.667 1.00 94.19 79 LEU A O 1
ATOM 637 N N . LYS A 1 80 ? -16.075 5.629 13.987 1.00 92.75 80 LYS A N 1
ATOM 638 C CA . LYS A 1 80 ? -16.850 4.493 14.506 1.00 92.75 80 LYS A CA 1
ATOM 639 C C . LYS A 1 80 ? -16.486 4.129 15.949 1.00 92.75 80 LYS A C 1
ATOM 641 O O . LYS A 1 80 ? -17.273 3.461 16.611 1.00 92.75 80 LYS A O 1
ATOM 646 N N . ARG A 1 81 ? -15.340 4.595 16.456 1.00 86.75 81 ARG A N 1
ATOM 647 C CA . ARG A 1 81 ? -14.852 4.408 17.834 1.00 86.75 81 ARG A CA 1
ATOM 648 C C . ARG A 1 81 ? -14.967 5.682 18.678 1.00 86.75 81 ARG A C 1
ATOM 650 O O . ARG A 1 81 ? -14.022 6.058 19.359 1.00 86.75 81 ARG A O 1
ATOM 657 N N . LYS A 1 82 ? -16.123 6.354 18.659 1.00 70.19 82 LYS A N 1
ATOM 658 C CA . LYS A 1 82 ? -16.301 7.663 19.329 1.00 70.19 82 LYS A CA 1
ATOM 659 C C . LYS A 1 82 ? -15.972 7.685 20.832 1.00 70.19 82 LYS A C 1
ATOM 661 O O . LYS A 1 82 ? -15.672 8.757 21.339 1.00 70.19 82 LYS A O 1
ATOM 666 N N . ASN A 1 83 ? -16.004 6.535 21.509 1.00 69.50 83 ASN A N 1
ATOM 667 C CA . ASN A 1 83 ? -15.764 6.412 22.953 1.00 69.50 83 ASN A CA 1
ATOM 668 C C . ASN A 1 83 ? -14.387 5.813 23.301 1.00 69.50 83 ASN A C 1
ATOM 670 O O . ASN A 1 83 ? -14.174 5.437 24.448 1.00 69.50 83 ASN A O 1
ATOM 674 N N . ALA A 1 84 ? -13.482 5.643 22.332 1.00 73.81 84 ALA A N 1
ATOM 675 C CA . ALA A 1 84 ? -12.127 5.187 22.634 1.00 73.81 84 ALA A CA 1
ATOM 676 C C . ALA A 1 84 ? -11.320 6.332 23.265 1.00 73.81 84 ALA A C 1
ATOM 678 O O . ALA A 1 84 ? -11.317 7.443 22.734 1.00 73.81 84 ALA A O 1
ATOM 679 N N . GLU A 1 85 ? -10.642 6.044 24.379 1.00 74.44 85 GLU A N 1
ATOM 680 C CA . GLU A 1 85 ? -9.790 7.001 25.105 1.00 74.44 85 GLU A CA 1
ATOM 681 C C . GLU A 1 85 ? -8.658 7.540 24.220 1.00 74.44 85 GLU A C 1
ATOM 683 O O . GLU A 1 85 ? -8.307 8.717 24.297 1.00 74.44 85 GLU A O 1
ATOM 688 N N . GLU A 1 86 ? -8.156 6.706 23.306 1.00 86.50 86 GLU A N 1
ATOM 689 C CA . GLU A 1 86 ? -7.094 7.054 22.370 1.00 86.50 86 GLU A CA 1
ATOM 690 C C . GLU A 1 86 ? -7.553 6.918 20.914 1.00 86.50 86 GLU A C 1
ATOM 692 O O . GLU A 1 86 ? -8.180 5.933 20.506 1.00 86.50 86 GLU A O 1
ATOM 697 N N . LYS A 1 87 ? -7.225 7.933 20.108 1.00 92.94 87 LYS A N 1
ATOM 698 C CA . LYS A 1 87 ? -7.493 7.941 18.667 1.00 92.94 87 LYS A CA 1
ATOM 699 C C . LYS A 1 87 ? -6.384 7.218 17.919 1.00 92.94 87 LYS A C 1
ATOM 701 O O . LYS A 1 87 ? -5.211 7.369 18.236 1.00 92.94 87 LYS A O 1
ATOM 706 N N . VAL A 1 88 ? -6.765 6.527 16.852 1.00 95.44 88 VAL A N 1
ATOM 707 C CA . VAL A 1 88 ? -5.814 5.930 15.917 1.00 95.44 88 VAL A CA 1
ATOM 708 C C . VAL A 1 88 ? -5.240 7.023 15.014 1.00 95.44 88 VAL A C 1
ATOM 710 O O . VAL A 1 88 ? -6.002 7.760 14.382 1.00 95.44 88 VAL A O 1
ATOM 713 N N . SER A 1 89 ? -3.918 7.133 14.928 1.00 97.00 89 SER A N 1
ATOM 714 C CA . SER A 1 89 ? -3.225 8.057 14.020 1.00 97.00 89 SER A CA 1
ATOM 715 C C . SER A 1 89 ? -2.512 7.291 12.897 1.00 97.00 89 SER A C 1
ATOM 717 O O . SER A 1 89 ? -2.529 6.060 12.854 1.00 97.00 89 SER A O 1
ATOM 719 N N . GLN A 1 90 ? -1.964 8.005 11.911 1.00 98.00 90 GLN A N 1
ATOM 720 C CA . GLN A 1 90 ? -1.221 7.371 10.820 1.00 98.00 90 GLN A CA 1
ATOM 721 C C . GLN A 1 90 ? 0.153 6.916 11.306 1.00 98.00 90 GLN A C 1
ATOM 723 O O . GLN A 1 90 ? 0.909 7.704 11.867 1.00 98.00 90 GLN A O 1
ATOM 728 N N . GLY A 1 91 ? 0.462 5.648 11.057 1.00 98.19 91 GLY A N 1
ATOM 729 C CA . GLY A 1 91 ? 1.796 5.090 11.213 1.00 98.19 91 GLY A CA 1
ATOM 730 C C . GLY A 1 91 ? 2.575 5.094 9.903 1.00 98.19 91 GLY A C 1
ATOM 731 O O . GLY A 1 91 ? 2.334 5.909 9.010 1.00 98.19 91 GLY A O 1
ATOM 732 N N . TRP A 1 92 ? 3.497 4.150 9.764 1.00 98.38 92 TRP A N 1
ATOM 733 C CA . TRP A 1 92 ? 4.304 4.013 8.559 1.00 98.38 92 TRP A CA 1
ATOM 734 C C . TRP A 1 92 ? 3.530 3.351 7.408 1.00 98.38 92 TRP A C 1
ATOM 736 O O . TRP A 1 92 ? 2.559 2.613 7.602 1.00 98.38 92 TRP A O 1
ATOM 746 N N . LEU A 1 93 ? 3.998 3.629 6.192 1.00 98.50 93 LEU A N 1
ATOM 747 C CA . LEU A 1 93 ? 3.577 2.985 4.954 1.00 98.50 93 LEU A CA 1
ATOM 748 C C . LEU A 1 93 ? 4.757 2.185 4.404 1.00 98.50 93 LEU A C 1
ATOM 750 O O . LEU A 1 93 ? 5.821 2.744 4.147 1.00 98.50 93 LEU A O 1
ATOM 754 N N . GLU A 1 94 ? 4.552 0.893 4.192 1.00 98.50 94 GLU A N 1
ATOM 755 C CA . GLU A 1 94 ? 5.524 -0.010 3.590 1.00 98.50 94 GLU A CA 1
ATOM 756 C C . GLU A 1 94 ? 5.020 -0.479 2.226 1.00 98.50 94 GLU A C 1
ATOM 758 O O . GLU A 1 94 ? 3.893 -0.962 2.087 1.00 98.50 94 GLU A O 1
ATOM 763 N N . THR A 1 95 ? 5.872 -0.356 1.208 1.00 98.25 95 THR A N 1
ATOM 764 C CA . THR A 1 95 ? 5.618 -0.897 -0.130 1.00 98.25 95 THR A CA 1
ATOM 765 C C . THR A 1 95 ? 6.652 -1.964 -0.459 1.00 98.25 95 THR A C 1
ATOM 767 O O . THR A 1 95 ? 7.829 -1.657 -0.640 1.00 98.25 95 THR A O 1
ATOM 770 N N . ILE A 1 96 ? 6.204 -3.206 -0.584 1.00 98.56 96 ILE A N 1
ATOM 771 C CA . ILE A 1 96 ? 7.005 -4.360 -0.985 1.00 98.56 96 ILE A CA 1
ATOM 772 C C . ILE A 1 96 ? 6.820 -4.556 -2.488 1.00 98.56 96 ILE A C 1
ATOM 774 O O . ILE A 1 96 ? 5.695 -4.695 -2.965 1.00 98.56 96 ILE A O 1
ATOM 778 N N . SER A 1 97 ? 7.919 -4.582 -3.238 1.00 98.25 97 SER A N 1
ATOM 779 C CA . SER A 1 97 ? 7.896 -4.762 -4.693 1.00 98.25 97 SER A CA 1
ATOM 780 C C . SER A 1 97 ? 8.532 -6.093 -5.064 1.00 98.25 97 SER A C 1
ATOM 782 O O . SER A 1 97 ? 9.711 -6.298 -4.793 1.00 98.25 97 SER A O 1
ATOM 784 N N . ILE A 1 98 ? 7.769 -6.981 -5.702 1.00 98.06 98 ILE A N 1
ATOM 785 C CA . ILE A 1 98 ? 8.295 -8.251 -6.224 1.00 98.06 98 ILE A CA 1
ATOM 786 C C . ILE A 1 98 ? 9.138 -7.988 -7.477 1.00 98.06 98 ILE A C 1
ATOM 788 O O . ILE A 1 98 ? 10.254 -8.484 -7.590 1.00 98.06 98 ILE A O 1
ATOM 792 N N . SER A 1 99 ? 8.627 -7.165 -8.398 1.00 97.81 99 SER A N 1
ATOM 793 C CA . SER A 1 99 ? 9.358 -6.699 -9.579 1.00 97.81 99 SER A CA 1
ATOM 794 C C . SER A 1 99 ? 9.406 -5.171 -9.602 1.00 97.81 99 SER A C 1
ATOM 796 O O . SER A 1 99 ? 8.529 -4.508 -10.158 1.00 97.81 99 SER A O 1
ATOM 798 N N . ALA A 1 100 ? 10.425 -4.607 -8.953 1.00 97.69 100 ALA A N 1
ATOM 799 C CA . ALA A 1 100 ? 10.752 -3.188 -9.057 1.00 97.69 100 ALA A CA 1
ATOM 800 C C . ALA A 1 100 ? 11.558 -2.940 -10.338 1.00 97.69 100 ALA A C 1
ATOM 802 O O . ALA A 1 100 ? 12.594 -3.574 -10.542 1.00 97.69 100 ALA A O 1
ATOM 803 N N . HIS A 1 101 ? 11.091 -2.039 -11.202 1.00 95.81 101 HIS A N 1
ATOM 804 C CA . HIS A 1 101 ? 11.736 -1.785 -12.490 1.00 95.81 101 HIS A CA 1
ATOM 805 C C . HIS A 1 101 ? 11.600 -0.326 -12.944 1.00 95.81 101 HIS A C 1
ATOM 807 O O . HIS A 1 101 ? 10.744 0.419 -12.473 1.00 95.81 101 HIS A O 1
ATOM 813 N N . MET A 1 102 ? 12.478 0.061 -13.868 1.00 95.62 102 MET A N 1
ATOM 814 C CA . MET A 1 102 ? 12.429 1.308 -14.634 1.00 95.62 102 MET A CA 1
ATOM 815 C C . MET A 1 102 ? 12.578 0.955 -16.113 1.00 95.62 102 MET A C 1
ATOM 817 O O . MET A 1 102 ? 13.260 -0.017 -16.456 1.00 95.62 102 MET A O 1
ATOM 821 N N . TYR A 1 103 ? 11.959 1.727 -16.995 1.00 93.50 103 TYR A N 1
ATOM 822 C CA . TYR A 1 103 ? 11.944 1.449 -18.425 1.00 93.50 103 TYR A CA 1
ATOM 823 C C . TYR A 1 103 ? 13.020 2.261 -19.129 1.00 93.50 103 TYR A C 1
ATOM 825 O O . TYR A 1 103 ? 12.804 3.416 -19.466 1.00 93.50 103 TYR A O 1
ATOM 833 N N . PHE A 1 104 ? 14.160 1.639 -19.431 1.00 89.19 104 PHE A N 1
ATOM 834 C CA . PHE A 1 104 ? 15.325 2.334 -19.993 1.00 89.19 104 PHE A CA 1
ATOM 835 C C . PHE A 1 104 ? 15.013 3.249 -21.190 1.00 89.19 104 PHE A C 1
ATOM 837 O O . PHE A 1 104 ? 15.443 4.397 -21.205 1.00 89.19 104 PHE A O 1
ATOM 844 N N . HIS A 1 105 ? 14.261 2.759 -22.182 1.00 91.88 105 HIS A N 1
ATOM 845 C CA . HIS A 1 105 ? 13.946 3.546 -23.379 1.00 91.88 105 HIS A CA 1
ATOM 846 C C . HIS A 1 105 ? 12.903 4.634 -23.128 1.00 91.88 105 HIS A C 1
ATOM 848 O O . HIS A 1 105 ? 13.021 5.726 -23.673 1.00 91.88 105 HIS A O 1
ATOM 854 N N . ARG A 1 106 ? 11.883 4.337 -22.319 1.00 94.06 106 ARG A N 1
ATOM 855 C CA . ARG A 1 106 ? 10.802 5.281 -22.017 1.00 94.06 106 ARG A CA 1
ATOM 856 C C . ARG A 1 106 ? 11.291 6.408 -21.106 1.00 94.06 106 ARG A C 1
ATOM 858 O O . ARG A 1 106 ? 10.948 7.557 -21.333 1.00 94.06 106 ARG A O 1
ATOM 865 N N . ASP A 1 107 ? 12.122 6.058 -20.131 1.00 93.31 107 ASP A N 1
ATOM 866 C CA . ASP A 1 107 ? 12.554 6.917 -19.028 1.00 93.31 107 ASP A CA 1
ATOM 867 C C . ASP A 1 107 ? 13.895 7.621 -19.312 1.00 93.31 107 ASP A C 1
ATOM 869 O O . ASP A 1 107 ? 14.498 8.230 -18.427 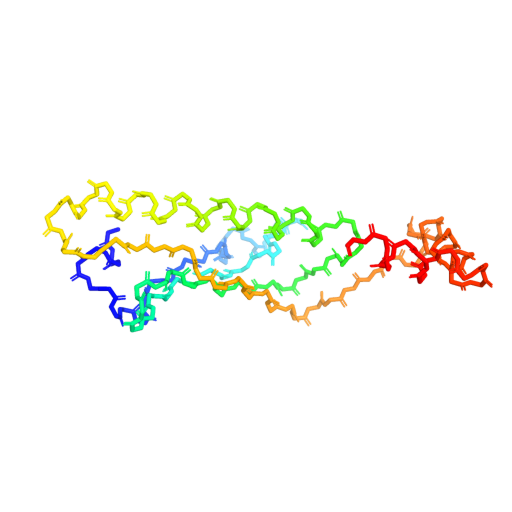1.00 93.31 107 ASP A O 1
ATOM 873 N N . GLN A 1 108 ? 14.426 7.500 -20.534 1.00 92.94 108 GLN A N 1
ATOM 874 C CA . GLN A 1 108 ? 15.784 7.939 -20.863 1.00 92.94 108 GLN A CA 1
ATOM 875 C C . GLN A 1 108 ? 15.996 9.437 -20.607 1.00 92.94 108 GLN A C 1
ATOM 877 O O . GLN A 1 108 ? 17.070 9.841 -20.156 1.00 92.94 108 GLN A O 1
ATOM 882 N N . LEU A 1 109 ? 14.987 10.262 -20.891 1.00 92.00 109 LEU A N 1
ATOM 883 C CA . LEU A 1 109 ? 15.066 11.709 -20.718 1.00 92.00 109 LEU A CA 1
ATOM 884 C C . LEU A 1 109 ? 15.182 12.077 -19.235 1.00 92.00 109 LEU A C 1
ATOM 886 O O . LEU A 1 109 ? 16.102 12.796 -18.846 1.00 92.00 109 LEU A O 1
ATOM 890 N N . GLU A 1 110 ? 14.284 11.557 -18.403 1.00 91.25 110 GLU A N 1
ATOM 891 C CA . GLU A 1 110 ? 14.266 11.775 -16.959 1.00 91.25 110 GLU A CA 1
ATOM 892 C C . GLU A 1 110 ? 15.553 11.267 -16.307 1.00 91.25 110 GLU A C 1
ATOM 894 O O . GLU A 1 110 ? 16.139 11.957 -15.468 1.00 91.25 110 GLU A O 1
ATOM 899 N N . LEU A 1 111 ? 16.030 10.092 -16.728 1.00 89.62 111 LEU A N 1
ATOM 900 C CA . LEU A 1 111 ? 17.288 9.525 -16.252 1.00 89.62 111 LEU A CA 1
ATOM 901 C C . LEU A 1 111 ? 18.479 10.417 -16.621 1.00 89.62 111 LEU A C 1
ATOM 903 O O . LEU A 1 111 ? 19.329 10.676 -15.770 1.00 89.62 111 LEU A O 1
ATOM 907 N N . ASN A 1 112 ? 18.529 10.942 -17.847 1.00 91.56 112 ASN A N 1
ATOM 908 C CA . ASN A 1 112 ? 19.591 11.857 -18.267 1.00 91.56 112 ASN A CA 1
ATOM 909 C C . ASN A 1 112 ? 19.571 13.161 -17.461 1.00 91.56 112 ASN A C 1
ATOM 911 O O . ASN A 1 112 ? 20.613 13.568 -16.949 1.00 91.56 112 ASN A O 1
ATOM 915 N N . LEU A 1 113 ? 18.397 13.768 -17.266 1.00 90.19 113 LEU A N 1
ATOM 916 C CA . LEU A 1 113 ? 18.244 14.972 -16.441 1.00 90.19 113 LEU A CA 1
ATOM 917 C C . LEU A 1 113 ? 18.692 14.730 -14.995 1.00 90.19 113 LEU A C 1
ATOM 919 O O . LEU A 1 113 ? 19.320 15.588 -14.371 1.00 90.19 113 LEU A O 1
ATOM 923 N N . PHE A 1 114 ? 18.378 13.557 -14.448 1.00 87.69 114 PHE A N 1
ATOM 924 C CA . PHE A 1 114 ? 18.815 13.178 -13.111 1.00 87.69 114 PHE A CA 1
ATOM 925 C C . PHE A 1 114 ? 20.342 13.022 -13.036 1.00 87.69 114 PHE A C 1
ATOM 927 O O . PHE A 1 114 ? 20.974 13.555 -12.122 1.00 87.69 114 PHE A O 1
ATOM 934 N N . LEU A 1 115 ? 20.951 12.357 -14.022 1.00 88.56 115 LEU A N 1
ATOM 935 C CA . LEU A 1 115 ? 22.402 12.185 -14.110 1.00 88.56 115 LEU A CA 1
ATOM 936 C C . LEU A 1 115 ? 23.142 13.515 -14.283 1.00 88.56 115 LEU A C 1
ATOM 938 O O . LEU A 1 115 ? 24.207 13.699 -13.692 1.00 88.56 115 LEU A O 1
ATOM 942 N N . GLU A 1 116 ? 22.597 14.449 -15.060 1.00 91.12 116 GLU A N 1
ATOM 943 C CA . GLU A 1 116 ? 23.163 15.792 -15.203 1.00 91.12 116 GLU A CA 1
ATOM 944 C C . GLU A 1 116 ? 23.183 16.533 -13.867 1.00 91.12 116 GLU A C 1
ATOM 946 O O . GLU A 1 116 ? 24.241 17.009 -13.460 1.00 91.12 116 GLU A O 1
ATOM 951 N N . LYS A 1 117 ? 22.072 16.525 -13.121 1.00 87.56 117 LYS A N 1
ATOM 952 C CA . LYS A 1 117 ? 21.994 17.153 -11.790 1.00 87.56 117 LYS A CA 1
ATOM 953 C C . LYS A 1 117 ? 22.959 16.550 -10.769 1.00 87.56 117 LYS A C 1
ATOM 955 O O . LYS A 1 117 ? 23.406 17.247 -9.856 1.00 87.56 117 LYS A O 1
ATOM 960 N N . ILE A 1 118 ? 23.269 15.257 -10.889 1.00 87.50 118 ILE A N 1
ATOM 961 C CA . ILE A 1 118 ? 24.308 14.614 -10.071 1.00 87.50 118 ILE A CA 1
ATOM 962 C C . ILE A 1 118 ? 25.681 15.170 -10.443 1.00 87.50 118 ILE A C 1
ATOM 964 O O . ILE A 1 118 ? 26.438 15.563 -9.557 1.00 87.50 118 ILE A O 1
ATOM 968 N N . LYS A 1 119 ? 26.000 15.223 -11.741 1.00 88.62 119 LYS A N 1
ATOM 969 C CA . LYS A 1 119 ? 27.299 15.705 -12.236 1.00 88.62 119 LYS A CA 1
ATOM 970 C C . LYS A 1 119 ? 27.552 17.168 -11.880 1.00 88.62 119 LYS A C 1
ATOM 972 O O . LYS A 1 119 ? 28.679 17.515 -11.544 1.00 88.62 119 LYS A O 1
ATOM 977 N N . THR A 1 120 ? 26.523 18.011 -11.936 1.00 88.69 120 THR A N 1
ATOM 978 C CA . THR A 1 120 ? 26.624 19.438 -11.592 1.00 88.69 120 THR A CA 1
ATOM 979 C C . THR A 1 120 ? 26.652 19.690 -10.082 1.00 88.69 120 THR A C 1
ATOM 981 O O . THR A 1 120 ? 26.907 20.812 -9.654 1.00 88.69 120 THR A O 1
ATOM 984 N N . GLY A 1 121 ? 26.389 18.671 -9.253 1.00 81.00 121 GLY A N 1
ATOM 985 C CA . GLY A 1 121 ? 26.280 18.807 -7.797 1.00 81.00 121 GLY A CA 1
ATOM 986 C C . GLY A 1 121 ? 25.013 19.535 -7.327 1.00 81.00 121 GLY A C 1
ATOM 987 O O . GLY A 1 121 ? 24.767 19.623 -6.121 1.00 81.00 121 GLY A O 1
ATOM 988 N N . GLU A 1 122 ? 24.175 20.010 -8.253 1.00 82.19 122 GLU A N 1
ATOM 989 C CA . GLU A 1 122 ? 22.914 20.701 -7.968 1.00 82.19 122 GLU A CA 1
ATOM 990 C C . GLU A 1 122 ? 21.949 19.822 -7.174 1.00 82.19 122 GLU A C 1
ATOM 992 O O . GLU A 1 122 ? 21.223 20.314 -6.305 1.00 82.19 122 GLU A O 1
ATOM 997 N N . LEU A 1 123 ? 21.968 18.509 -7.430 1.00 75.44 123 LEU A N 1
ATOM 998 C CA . LEU A 1 123 ? 21.106 17.570 -6.725 1.00 75.44 123 LEU A CA 1
ATOM 999 C C . LEU A 1 123 ? 21.354 17.618 -5.209 1.00 75.44 123 LEU A C 1
ATOM 1001 O O . LEU A 1 123 ? 20.412 17.777 -4.435 1.00 75.44 123 LEU A O 1
ATOM 1005 N N . PHE A 1 124 ? 22.612 17.550 -4.774 1.00 71.12 124 PHE A N 1
ATOM 1006 C CA . PHE A 1 124 ? 22.959 17.540 -3.350 1.00 71.12 124 PHE A CA 1
ATOM 1007 C C . PHE A 1 124 ? 22.674 18.883 -2.671 1.00 71.12 124 PHE A C 1
ATOM 1009 O O . PHE A 1 124 ? 22.182 18.909 -1.543 1.00 71.12 124 PHE A O 1
ATOM 1016 N N . GLN A 1 125 ? 22.885 19.996 -3.379 1.00 71.88 125 GLN A N 1
ATOM 1017 C CA . GLN A 1 125 ? 22.535 21.326 -2.873 1.00 71.88 125 GLN A CA 1
ATOM 1018 C C . GLN A 1 125 ? 21.024 21.485 -2.664 1.00 71.88 125 GLN A C 1
ATOM 1020 O O . GLN A 1 125 ? 20.596 22.131 -1.708 1.00 71.88 125 GLN A O 1
ATOM 1025 N N . SER A 1 126 ? 20.205 20.877 -3.527 1.00 67.75 126 SER A N 1
ATOM 1026 C CA . SER A 1 126 ? 18.745 20.938 -3.406 1.00 67.75 126 SER A CA 1
ATOM 1027 C C . SER A 1 126 ? 18.211 20.227 -2.154 1.00 67.75 126 SER A C 1
ATOM 1029 O O . SER A 1 126 ? 17.225 20.678 -1.572 1.00 67.75 126 SER A O 1
ATOM 1031 N N . PHE A 1 127 ? 18.890 19.172 -1.688 1.00 63.59 127 PHE A N 1
ATOM 1032 C CA . PHE A 1 127 ? 18.522 18.448 -0.467 1.00 63.59 127 PHE A CA 1
ATOM 1033 C C . PHE A 1 127 ? 18.953 19.159 0.820 1.00 63.59 127 PHE A C 1
ATOM 1035 O O . PHE A 1 127 ? 18.314 18.974 1.850 1.00 63.59 127 PHE A O 1
ATOM 1042 N N . GLN A 1 128 ? 20.001 19.984 0.764 1.00 63.44 128 GLN A N 1
ATOM 1043 C CA . GLN A 1 128 ? 20.499 20.745 1.916 1.00 63.44 128 GLN A CA 1
ATOM 1044 C C . GLN A 1 128 ? 19.731 22.048 2.176 1.00 63.44 128 GLN A C 1
ATOM 1046 O O . GLN A 1 128 ? 19.889 22.647 3.233 1.00 63.44 128 GLN A O 1
ATOM 1051 N N . ARG A 1 129 ? 18.900 22.506 1.231 1.00 58.09 129 ARG A N 1
ATOM 1052 C CA . ARG A 1 129 ? 18.082 23.726 1.374 1.00 58.09 129 ARG A CA 1
ATOM 1053 C C . ARG A 1 129 ? 16.742 23.501 2.098 1.00 58.09 129 ARG A C 1
ATOM 1055 O O . ARG A 1 129 ? 15.825 24.299 1.913 1.00 58.09 129 ARG A O 1
ATOM 1062 N N . ARG A 1 130 ? 16.606 22.431 2.883 1.00 49.44 130 ARG A N 1
ATOM 1063 C CA . ARG A 1 130 ? 15.424 22.159 3.716 1.00 49.44 130 ARG A CA 1
ATOM 1064 C C . ARG A 1 130 ? 15.745 22.297 5.191 1.00 49.44 130 ARG A C 1
ATOM 1066 O O . ARG A 1 130 ? 16.805 21.777 5.594 1.00 49.44 130 ARG A O 1
#

Secondary structure (DSSP, 8-state):
-HHHH-TT-TT-EEE---HHHHTT-SS--SEEEEEEEE-TTSEEEEEEEESSEETTTTHHHHHHHHHHHHHHHHHHHHHH-TT-SS--EEEEEEEEESSEE--TTTSHHHHHHHHHHHHTSHHHHHHHT-

Radius of gyration: 19.0 Å; chains: 1; bounding box: 44×40×48 Å

Sequence (130 aa):
NRLIQNPESRRAISITWFPVQDITADEPPCLQLVQCVIDKNNHLNLICVFRSNDMLSAWGQNAYGLAHLQKFICEQINLKRKNAEEKVSQGWLETISISAHMYFHRDQLELNLFLEKIKTGELFQSFQRR

Foldseek 3Di:
DVCLVPVQDQPQKDAQDDPVPQVPDPDGDQWGMWTWHQDPVLATEIEIEGAADAPPPPPVVVQVVVQVVQVVVQVVSCVVPVPDPDGRHHDYYHYHYNHYDHDCVVCVVVVVVVVVCVVVVVVVVVVVVD

pLDDT: mean 92.56, std 9.02, range [49.44, 98.69]